Protein AF-A0A3M1KFF5-F1 (afdb_monomer_lite)

Foldseek 3Di:
DQLCPPPDPPFDFAADDDDADDPVPDDPQKDQDDADPPPRTRQKIDGPPDLDIDGRTDLPDPRGPCSVSSVVSSVVVVPD

Structure (mmCIF, N/CA/C/O backbone):
data_AF-A0A3M1KFF5-F1
#
_entry.id   AF-A0A3M1KFF5-F1
#
loop_
_atom_site.group_PDB
_atom_site.id
_atom_site.type_symbol
_atom_site.label_atom_id
_atom_site.label_alt_id
_atom_site.label_comp_id
_atom_site.label_asym_id
_atom_site.label_entity_id
_atom_site.label_seq_id
_atom_site.pdbx_PDB_ins_code
_atom_site.Cartn_x
_atom_site.Cartn_y
_atom_site.Cartn_z
_atom_site.occupancy
_atom_site.B_iso_or_equiv
_atom_site.auth_seq_id
_atom_site.auth_comp_id
_atom_site.auth_asym_id
_atom_site.auth_atom_id
_atom_site.pdbx_PDB_model_num
ATOM 1 N N . LYS A 1 1 ? -6.405 -8.596 1.126 1.00 83.56 1 LYS A N 1
ATOM 2 C CA . LYS A 1 1 ? -7.427 -8.173 2.131 1.00 83.56 1 LYS A CA 1
ATOM 3 C C . LYS A 1 1 ? -7.553 -6.653 2.058 1.00 83.56 1 LYS A C 1
ATOM 5 O O . LYS A 1 1 ? -6.615 -6.050 1.553 1.00 83.56 1 LYS A O 1
ATOM 10 N N . GLY A 1 2 ? -8.648 -6.051 2.530 1.00 91.88 2 GLY A N 1
ATOM 11 C CA . GLY A 1 2 ? -8.775 -4.590 2.481 1.00 91.88 2 GLY A CA 1
ATOM 12 C C . GLY A 1 2 ? -8.838 -4.058 1.049 1.00 91.88 2 GLY A C 1
ATOM 13 O O . GLY A 1 2 ? -9.444 -4.703 0.189 1.00 91.88 2 GLY A O 1
ATOM 14 N N . VAL A 1 3 ? -8.121 -2.971 0.760 1.00 96.44 3 VAL A N 1
ATOM 15 C CA . VAL A 1 3 ? -8.000 -2.413 -0.608 1.00 96.44 3 VAL A CA 1
ATOM 16 C C . VAL A 1 3 ? -7.402 -3.391 -1.634 1.00 96.44 3 VAL A C 1
ATOM 18 O O . VAL A 1 3 ? -7.645 -3.269 -2.830 1.00 96.44 3 VAL A O 1
ATOM 21 N N . PHE A 1 4 ? -6.708 -4.440 -1.181 1.00 96.81 4 PHE A N 1
ATOM 22 C CA . PHE A 1 4 ? -6.150 -5.508 -2.026 1.00 96.81 4 PHE A CA 1
ATOM 23 C C . PHE A 1 4 ? -7.115 -6.683 -2.272 1.00 96.81 4 PHE A C 1
ATOM 25 O O . PHE A 1 4 ? -6.700 -7.781 -2.644 1.00 96.81 4 PHE A O 1
ATOM 32 N N . ARG A 1 5 ? -8.402 -6.549 -1.944 1.00 95.69 5 ARG A N 1
ATOM 33 C CA . ARG A 1 5 ? -9.398 -7.616 -2.128 1.00 95.69 5 ARG A CA 1
ATOM 34 C C . ARG A 1 5 ? -9.534 -7.985 -3.613 1.00 95.69 5 ARG A C 1
ATOM 36 O O . ARG A 1 5 ? -9.771 -7.125 -4.450 1.00 95.69 5 ARG A O 1
ATOM 43 N N . GLY A 1 6 ? -9.424 -9.277 -3.925 1.00 95.75 6 GLY A N 1
ATOM 44 C CA . GLY A 1 6 ? -9.619 -9.788 -5.288 1.00 95.75 6 GLY A CA 1
ATOM 45 C C . GLY A 1 6 ? -8.508 -9.435 -6.284 1.00 95.75 6 GLY A C 1
ATOM 46 O O . GLY A 1 6 ? -8.672 -9.713 -7.467 1.00 95.75 6 GLY A O 1
ATOM 47 N N . LEU A 1 7 ? -7.397 -8.844 -5.829 1.00 96.69 7 LEU A N 1
ATOM 48 C CA . LEU A 1 7 ? -6.237 -8.569 -6.677 1.00 96.69 7 LEU A CA 1
ATOM 49 C C . LEU A 1 7 ? -5.245 -9.743 -6.647 1.00 96.69 7 LEU A C 1
ATOM 51 O O . LEU A 1 7 ? -5.162 -10.433 -5.622 1.00 96.69 7 LEU A O 1
ATOM 55 N N . PRO A 1 8 ? -4.479 -9.968 -7.732 1.00 95.94 8 PRO A N 1
ATOM 56 C CA . PRO A 1 8 ? -3.357 -10.899 -7.726 1.00 95.94 8 PRO A CA 1
ATOM 57 C C . PRO A 1 8 ? -2.339 -10.568 -6.631 1.00 95.94 8 PRO A C 1
ATOM 59 O O . PRO A 1 8 ? -2.212 -9.425 -6.197 1.00 95.94 8 PRO A O 1
ATOM 62 N N . SER A 1 9 ? -1.603 -11.582 -6.187 1.00 93.31 9 SER A N 1
ATOM 63 C CA . SER A 1 9 ? -0.482 -11.415 -5.268 1.00 93.31 9 SER A CA 1
ATOM 64 C C . SER A 1 9 ? 0.660 -12.334 -5.711 1.00 93.31 9 SER A C 1
ATOM 66 O O . SER A 1 9 ? 0.457 -13.553 -5.710 1.00 93.31 9 SER A O 1
ATOM 68 N N . PRO A 1 10 ? 1.836 -11.793 -6.084 1.00 95.19 10 PRO A N 1
ATOM 69 C CA . PRO A 1 10 ? 2.169 -10.362 -6.179 1.00 95.19 10 PRO A CA 1
ATOM 70 C C . PRO A 1 10 ? 1.580 -9.683 -7.436 1.00 95.19 10 PRO A C 1
ATOM 72 O O . PRO A 1 10 ? 1.064 -10.357 -8.325 1.00 95.19 10 PRO A O 1
ATOM 75 N N . PHE A 1 11 ? 1.690 -8.353 -7.511 1.00 96.00 11 PHE A N 1
ATOM 76 C CA . PHE A 1 11 ? 1.500 -7.551 -8.731 1.00 96.00 11 PHE A CA 1
ATOM 77 C C . PHE A 1 11 ? 2.552 -6.433 -8.791 1.00 96.00 11 PHE A C 1
ATOM 79 O O . PHE A 1 11 ? 3.144 -6.080 -7.765 1.00 96.00 11 PHE A O 1
ATOM 86 N N . LEU A 1 12 ? 2.804 -5.889 -9.981 1.00 96.25 12 LEU A N 1
ATOM 87 C CA . LEU A 1 12 ? 3.760 -4.806 -10.193 1.00 96.25 12 LEU A CA 1
ATOM 88 C C . LEU A 1 12 ? 3.139 -3.452 -9.845 1.00 96.25 12 LEU A C 1
ATOM 90 O O . LEU A 1 12 ? 2.069 -3.088 -10.327 1.00 96.25 12 LEU A O 1
ATOM 94 N N . ALA A 1 13 ? 3.849 -2.670 -9.036 1.00 95.06 13 ALA A N 1
ATOM 95 C CA . ALA A 1 13 ? 3.451 -1.322 -8.657 1.00 95.06 13 ALA A CA 1
ATOM 96 C C . ALA A 1 13 ? 4.611 -0.340 -8.840 1.00 95.06 13 ALA A C 1
ATOM 98 O O . ALA A 1 13 ? 5.778 -0.676 -8.633 1.00 95.06 13 ALA A O 1
ATOM 99 N N . THR A 1 14 ? 4.282 0.899 -9.198 1.00 92.88 14 THR A N 1
ATOM 100 C CA . THR A 1 14 ? 5.262 1.981 -9.313 1.00 92.88 14 THR A CA 1
ATOM 101 C C . THR A 1 14 ? 5.566 2.557 -7.937 1.00 92.88 14 THR A C 1
ATOM 103 O O . THR A 1 14 ? 4.672 3.048 -7.245 1.00 92.88 14 THR A O 1
ATOM 106 N N . ARG A 1 15 ? 6.846 2.551 -7.567 1.00 90.00 15 ARG A N 1
ATOM 107 C CA . ARG A 1 15 ? 7.369 3.149 -6.334 1.00 90.00 15 ARG A CA 1
ATOM 108 C C . ARG A 1 15 ? 8.288 4.319 -6.689 1.00 90.00 15 ARG A C 1
ATOM 110 O O . ARG A 1 15 ? 9.150 4.169 -7.550 1.00 90.00 15 ARG A O 1
ATOM 117 N N . TYR A 1 16 ? 8.143 5.448 -5.997 1.00 86.06 16 TYR A N 1
A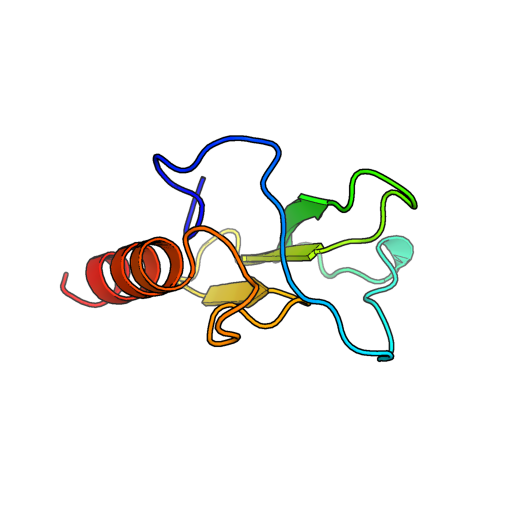TOM 118 C CA . TYR A 1 16 ? 9.146 6.519 -6.009 1.00 86.06 16 TYR A CA 1
ATOM 119 C C . TYR A 1 16 ? 10.070 6.417 -4.797 1.00 86.06 16 TYR A C 1
ATOM 121 O O . TYR A 1 16 ? 9.728 5.824 -3.770 1.00 86.06 16 TYR A O 1
ATOM 129 N N . HIS A 1 17 ? 11.242 7.041 -4.906 1.00 85.25 17 HIS A N 1
ATOM 130 C CA . HIS A 1 17 ? 12.166 7.171 -3.788 1.00 85.25 17 HIS A CA 1
ATOM 131 C C . HIS A 1 17 ? 11.548 8.045 -2.693 1.00 85.25 17 HIS A C 1
ATOM 133 O O . HIS A 1 17 ? 11.335 9.241 -2.871 1.00 85.25 17 HIS A O 1
ATOM 139 N N . SER A 1 18 ? 11.242 7.411 -1.567 1.00 88.75 18 SER A N 1
ATOM 140 C CA . SER A 1 18 ? 10.620 8.009 -0.389 1.00 88.75 18 SER A CA 1
ATOM 141 C C . SER A 1 18 ? 11.080 7.262 0.863 1.00 88.75 18 SER A C 1
ATOM 143 O O . SER A 1 18 ? 11.674 6.184 0.773 1.00 88.75 18 SER A O 1
ATOM 145 N N . LEU A 1 19 ? 10.832 7.850 2.033 1.00 94.62 19 LEU A N 1
ATOM 146 C CA . LEU A 1 19 ? 10.997 7.141 3.298 1.00 94.62 19 LEU A CA 1
ATOM 147 C C . LEU A 1 19 ? 9.951 6.031 3.405 1.00 94.62 19 LEU A C 1
ATOM 149 O O . LEU A 1 19 ? 8.832 6.179 2.917 1.00 94.62 19 LEU A O 1
ATOM 153 N N . VAL A 1 20 ? 10.321 4.944 4.071 1.00 94.38 20 VAL A N 1
ATOM 154 C CA . VAL A 1 20 ? 9.459 3.786 4.314 1.00 94.38 20 VAL A CA 1
ATOM 155 C C . VAL A 1 20 ? 9.178 3.644 5.801 1.00 94.38 20 VAL A C 1
ATOM 157 O O . VAL A 1 20 ? 9.969 4.090 6.633 1.00 94.38 20 VAL A O 1
ATOM 160 N N . ILE A 1 21 ? 8.044 3.029 6.132 1.00 94.62 21 ILE A N 1
ATOM 161 C CA . ILE A 1 21 ? 7.678 2.752 7.521 1.00 94.62 21 ILE A CA 1
ATOM 162 C C . ILE A 1 21 ? 8.686 1.770 8.124 1.00 94.62 21 ILE A C 1
ATOM 164 O O . ILE A 1 21 ? 8.905 0.686 7.579 1.00 94.62 21 ILE A O 1
ATOM 168 N N . ASP A 1 22 ? 9.251 2.135 9.273 1.00 95.38 22 ASP A N 1
ATOM 169 C CA . ASP A 1 22 ? 9.962 1.200 10.139 1.00 95.38 22 ASP A CA 1
ATOM 170 C C . ASP A 1 22 ? 8.937 0.365 10.914 1.00 95.38 22 ASP A C 1
ATOM 172 O O . ASP A 1 22 ? 8.223 0.871 11.783 1.00 95.38 22 ASP A O 1
ATOM 176 N N . GLU A 1 23 ? 8.862 -0.923 10.586 1.00 94.25 23 GLU A N 1
ATOM 177 C CA . GLU A 1 23 ? 7.920 -1.861 11.192 1.00 94.25 23 GLU A CA 1
ATOM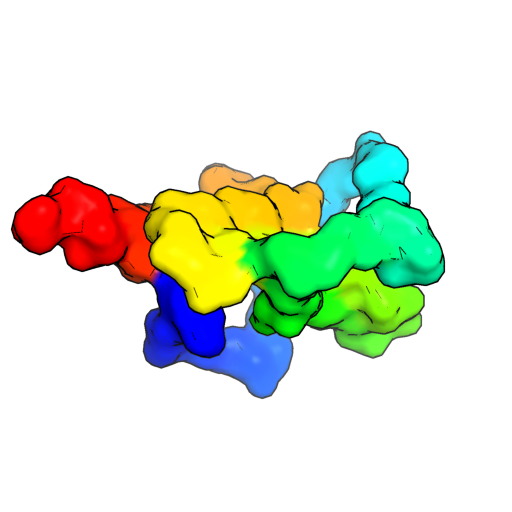 178 C C . GLU A 1 23 ? 8.088 -1.988 12.711 1.00 94.25 23 GLU A C 1
ATOM 180 O O . GLU A 1 23 ? 7.098 -2.200 13.408 1.00 94.25 23 GLU A O 1
ATOM 185 N N . SER A 1 24 ? 9.299 -1.800 13.245 1.00 95.44 24 SER A N 1
ATOM 186 C CA . SER A 1 24 ? 9.535 -1.852 14.694 1.00 95.44 24 SER A CA 1
ATOM 187 C C . SER A 1 24 ? 8.866 -0.699 15.450 1.00 95.44 24 SER A C 1
ATOM 189 O O . SER A 1 24 ? 8.633 -0.795 16.653 1.00 95.44 24 SER A O 1
ATOM 191 N N . SER A 1 25 ? 8.528 0.372 14.730 1.00 96.19 25 SER A N 1
ATOM 192 C CA . SER A 1 25 ? 7.844 1.559 15.242 1.00 96.19 25 SER A CA 1
ATOM 193 C C . SER A 1 25 ? 6.349 1.593 14.904 1.00 96.19 25 SER A C 1
ATOM 195 O O . SER A 1 25 ? 5.677 2.582 15.203 1.00 96.19 25 SER A O 1
ATOM 197 N N . LEU A 1 26 ? 5.817 0.545 14.261 1.00 96.25 26 LEU A N 1
ATOM 198 C CA . LEU A 1 26 ? 4.426 0.518 13.825 1.00 96.25 26 LEU A CA 1
ATOM 199 C C . LEU A 1 26 ? 3.489 0.419 15.045 1.00 96.25 26 LEU A C 1
ATOM 201 O O . LEU A 1 26 ? 3.621 -0.524 15.826 1.00 96.25 26 LEU A O 1
ATOM 205 N N . PRO A 1 27 ? 2.523 1.342 15.207 1.00 97.06 27 PRO A N 1
ATOM 206 C CA . PRO A 1 27 ? 1.554 1.266 16.294 1.00 97.06 27 PRO A CA 1
ATOM 207 C C . PRO A 1 27 ? 0.718 -0.015 16.234 1.00 97.06 27 PRO A C 1
ATOM 209 O O . PRO A 1 27 ? 0.368 -0.492 15.148 1.00 97.06 27 PRO A O 1
ATOM 212 N N . ASP A 1 28 ? 0.328 -0.528 17.401 1.00 97.38 28 ASP A N 1
ATOM 213 C CA . ASP A 1 28 ? -0.474 -1.747 17.525 1.00 97.38 28 ASP A CA 1
ATOM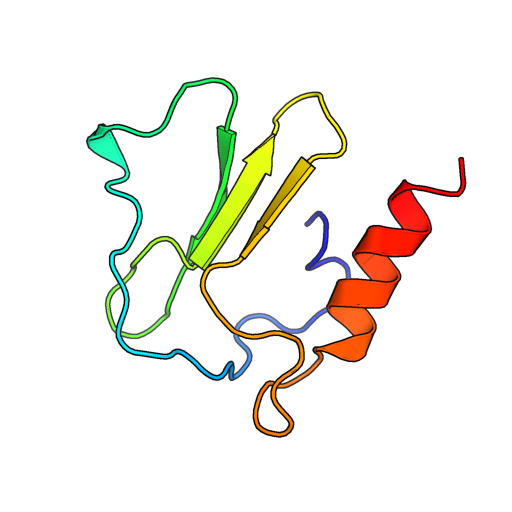 214 C C . ASP A 1 28 ? -1.856 -1.625 16.871 1.00 97.38 28 ASP A C 1
ATOM 216 O O . ASP A 1 28 ? -2.504 -2.632 16.603 1.00 97.38 28 ASP A O 1
ATOM 220 N N . GLU A 1 29 ? -2.350 -0.430 16.586 1.00 98.00 29 GLU A N 1
ATOM 221 C CA . GLU A 1 29 ? -3.621 -0.215 15.900 1.00 98.00 29 GLU A CA 1
ATOM 222 C C . GLU A 1 29 ? -3.539 -0.501 14.395 1.00 98.00 29 GLU A C 1
ATOM 224 O O . GLU A 1 29 ? -4.571 -0.709 13.748 1.00 98.00 29 GLU A O 1
ATOM 229 N N . LEU A 1 30 ? -2.329 -0.559 13.831 1.00 97.81 30 LEU A N 1
ATOM 230 C CA . LEU A 1 30 ? -2.084 -0.850 12.425 1.00 97.81 30 LEU A CA 1
ATOM 231 C C . LEU A 1 30 ? -1.628 -2.301 12.231 1.00 97.81 30 LEU A C 1
ATOM 233 O O . LEU A 1 30 ? -0.985 -2.922 13.074 1.00 97.81 30 LEU A O 1
ATOM 237 N N . ALA A 1 31 ? -1.984 -2.872 11.088 1.00 97.12 31 ALA A N 1
ATOM 238 C CA . ALA A 1 31 ? -1.518 -4.176 10.644 1.00 97.12 31 ALA A CA 1
ATOM 239 C C . ALA A 1 31 ? -0.957 -4.063 9.228 1.00 97.12 31 ALA A C 1
ATOM 241 O O . ALA A 1 31 ? -1.600 -3.483 8.350 1.00 97.12 31 ALA A O 1
ATOM 242 N N . VAL A 1 32 ? 0.213 -4.657 8.990 1.00 97.12 32 VAL A N 1
ATOM 243 C CA . VAL A 1 32 ? 0.801 -4.748 7.648 1.00 97.12 32 VAL A CA 1
ATOM 244 C C . VAL A 1 32 ? -0.137 -5.541 6.732 1.00 97.12 32 VAL A C 1
ATOM 246 O O . VAL A 1 32 ? -0.563 -6.651 7.061 1.00 97.12 32 VAL A O 1
ATOM 249 N N . SER A 1 33 ? -0.476 -4.961 5.582 1.00 96.69 33 SER A N 1
ATOM 250 C CA . SER A 1 33 ? -1.390 -5.532 4.586 1.00 96.69 33 SER A CA 1
ATOM 251 C C . SER A 1 33 ? -0.708 -5.882 3.261 1.00 96.69 33 SER A C 1
ATOM 253 O O . SER A 1 33 ? -1.239 -6.721 2.530 1.00 96.69 33 SER A O 1
ATOM 255 N N . ALA A 1 34 ? 0.471 -5.315 2.977 1.00 96.75 34 ALA A N 1
ATOM 256 C CA . ALA A 1 34 ? 1.291 -5.653 1.815 1.00 96.75 34 ALA A CA 1
ATOM 257 C C . ALA A 1 34 ? 2.787 -5.433 2.083 1.00 96.75 34 ALA A C 1
ATOM 259 O O . ALA A 1 34 ? 3.172 -4.560 2.866 1.00 96.75 34 ALA A O 1
ATOM 260 N N . ARG A 1 35 ? 3.626 -6.203 1.384 1.00 96.69 35 ARG A N 1
ATOM 261 C CA . ARG A 1 35 ? 5.087 -6.066 1.375 1.00 96.69 35 ARG A CA 1
ATOM 262 C C . ARG A 1 35 ? 5.626 -6.118 -0.043 1.00 96.69 35 ARG A C 1
ATOM 264 O O . ARG A 1 35 ? 5.012 -6.740 -0.909 1.00 96.69 35 ARG A O 1
ATOM 271 N N . SER A 1 36 ? 6.761 -5.475 -0.264 1.00 95.44 36 SER A N 1
ATOM 272 C CA . SER A 1 36 ? 7.518 -5.593 -1.506 1.00 95.44 36 SER A CA 1
ATOM 273 C C . SER A 1 36 ? 8.211 -6.957 -1.583 1.00 95.44 36 SER A C 1
ATOM 275 O O . SER A 1 36 ? 8.610 -7.532 -0.570 1.00 95.44 36 SER A O 1
ATOM 277 N N . GLY A 1 37 ? 8.312 -7.512 -2.791 1.00 94.44 37 GLY A N 1
ATOM 278 C CA . GLY A 1 37 ? 8.904 -8.838 -2.999 1.00 94.44 37 GLY A CA 1
ATOM 279 C C . GLY A 1 37 ? 10.436 -8.847 -3.050 1.00 94.44 37 GLY A C 1
ATOM 280 O O . GLY A 1 37 ? 11.034 -9.899 -2.856 1.00 94.44 37 GLY A O 1
ATOM 281 N N . ASP A 1 38 ? 11.060 -7.702 -3.329 1.00 92.25 38 ASP A N 1
ATOM 282 C CA . ASP A 1 38 ? 12.505 -7.530 -3.515 1.00 92.25 38 ASP A CA 1
ATOM 283 C C . ASP A 1 38 ? 13.248 -7.249 -2.201 1.00 92.25 38 ASP A C 1
ATOM 285 O O . ASP A 1 38 ? 14.293 -7.843 -1.948 1.00 92.25 38 ASP A O 1
ATOM 289 N N . ASP A 1 39 ? 12.707 -6.365 -1.362 1.00 92.19 39 ASP A N 1
ATOM 290 C CA . ASP A 1 39 ? 13.357 -5.874 -0.137 1.00 92.19 39 ASP A CA 1
ATOM 291 C C . ASP A 1 39 ? 12.496 -6.030 1.137 1.00 92.19 39 ASP A C 1
ATOM 293 O O . ASP A 1 39 ? 12.913 -5.628 2.224 1.00 92.19 39 ASP A O 1
ATOM 297 N N . ASN A 1 40 ? 11.324 -6.673 1.034 1.00 94.44 40 ASN A N 1
ATOM 298 C CA . ASN A 1 40 ? 10.404 -6.989 2.141 1.00 94.44 40 ASN A CA 1
ATOM 299 C C . ASN A 1 40 ? 9.920 -5.770 2.960 1.00 94.44 40 ASN A C 1
ATOM 301 O O . ASN A 1 40 ? 9.442 -5.906 4.095 1.00 94.44 40 ASN A O 1
ATOM 305 N N . LEU A 1 41 ? 10.008 -4.576 2.377 1.00 95.44 41 LEU A N 1
ATOM 306 C CA . LEU A 1 41 ? 9.547 -3.324 2.960 1.00 95.44 41 LEU A CA 1
ATOM 307 C C . LEU A 1 41 ? 8.017 -3.283 3.048 1.00 95.44 41 LEU A C 1
ATOM 309 O O . LEU A 1 41 ? 7.300 -3.864 2.228 1.00 95.44 41 LEU A O 1
ATOM 313 N N . VAL A 1 42 ? 7.502 -2.564 4.047 1.00 96.88 42 VAL A N 1
ATOM 314 C CA . VAL A 1 42 ? 6.059 -2.371 4.251 1.00 96.88 42 VAL A CA 1
ATOM 315 C C . VAL A 1 42 ? 5.492 -1.530 3.109 1.00 96.88 42 VAL A C 1
ATOM 317 O O . VAL A 1 42 ? 5.786 -0.343 3.004 1.00 96.88 42 VAL A O 1
ATOM 320 N N . MET A 1 43 ? 4.661 -2.140 2.262 1.00 96.69 43 MET A N 1
ATOM 321 C CA . MET A 1 43 ? 4.030 -1.478 1.109 1.00 96.69 43 MET A CA 1
ATOM 322 C C . MET A 1 43 ? 2.560 -1.139 1.340 1.00 96.69 43 MET A C 1
ATOM 324 O O . MET A 1 43 ? 1.986 -0.354 0.587 1.00 96.69 43 MET A O 1
ATOM 328 N N . GLY A 1 44 ? 1.947 -1.721 2.368 1.00 96.81 44 GLY A N 1
ATOM 329 C CA . GLY A 1 44 ? 0.589 -1.398 2.764 1.00 96.81 44 GLY A CA 1
ATOM 330 C C . GLY A 1 44 ? 0.350 -1.662 4.241 1.00 96.81 44 GLY A C 1
ATOM 331 O O . GLY A 1 44 ? 0.884 -2.623 4.804 1.00 96.81 44 GLY A O 1
ATOM 332 N N . VAL A 1 45 ? -0.474 -0.821 4.854 1.00 97.69 45 VAL A N 1
ATOM 333 C CA . VAL A 1 45 ? -0.964 -0.963 6.228 1.00 97.69 45 VAL A CA 1
ATOM 334 C C . VAL A 1 45 ? -2.469 -0.744 6.264 1.00 97.69 45 VAL A C 1
ATOM 336 O O . VAL A 1 45 ? -3.019 -0.011 5.446 1.00 97.69 45 VAL A O 1
ATOM 339 N N . ARG A 1 46 ? -3.138 -1.353 7.239 1.00 96.75 46 ARG A N 1
ATOM 340 C CA . ARG A 1 46 ? -4.553 -1.111 7.530 1.00 96.75 46 ARG A CA 1
ATOM 341 C C . ARG A 1 46 ? -4.770 -0.905 9.014 1.00 96.75 46 ARG A C 1
ATOM 343 O O . ARG A 1 46 ? -4.145 -1.595 9.820 1.00 96.75 46 ARG A O 1
ATOM 350 N N . HIS A 1 47 ? -5.691 -0.026 9.380 1.00 96.94 47 HIS A N 1
ATOM 351 C CA . HIS A 1 47 ? -6.160 0.041 10.757 1.00 96.94 47 HIS A CA 1
ATOM 352 C C . HIS A 1 47 ? -6.949 -1.228 11.095 1.00 96.94 47 HIS A C 1
ATOM 354 O O . HIS A 1 47 ? -7.701 -1.763 10.273 1.00 96.94 47 HIS A O 1
ATOM 360 N N . LYS A 1 48 ? -6.767 -1.747 12.311 1.00 95.50 48 LYS A N 1
ATOM 361 C CA . LYS A 1 48 ? -7.407 -2.996 12.752 1.00 95.50 48 LYS A CA 1
ATOM 362 C C . LYS A 1 48 ? -8.927 -2.849 12.890 1.00 95.50 48 LYS A C 1
ATOM 364 O O . LYS A 1 48 ? -9.641 -3.818 12.646 1.00 95.50 48 LYS A O 1
ATOM 369 N N . SER A 1 49 ? -9.407 -1.653 13.241 1.00 94.31 49 SER A N 1
ATOM 370 C CA . SER A 1 49 ? -10.828 -1.371 13.522 1.00 94.31 49 SER A CA 1
ATOM 371 C C . SER A 1 49 ? -11.479 -0.244 12.709 1.00 94.31 49 SER A C 1
ATOM 373 O O . SER A 1 49 ? -12.702 -0.167 12.693 1.00 94.31 49 SER A O 1
ATOM 375 N N . LEU A 1 50 ? -10.708 0.628 12.051 1.00 93.75 50 LEU A N 1
ATOM 376 C CA . LEU A 1 50 ? -11.232 1.786 11.312 1.00 93.75 50 LEU A CA 1
ATOM 377 C C . LEU A 1 50 ? -11.096 1.528 9.806 1.00 93.75 50 LEU A C 1
ATOM 379 O O . LEU A 1 50 ? -10.183 0.792 9.416 1.00 93.75 50 LEU A O 1
ATOM 383 N N . PRO A 1 51 ? -11.938 2.136 8.949 1.00 91.69 51 PRO A N 1
ATOM 384 C CA . PRO A 1 51 ? -11.825 2.036 7.493 1.00 91.69 51 PRO A CA 1
ATOM 385 C C . PRO A 1 51 ? -10.676 2.920 6.971 1.00 91.69 51 PRO A C 1
ATOM 387 O O . PRO A 1 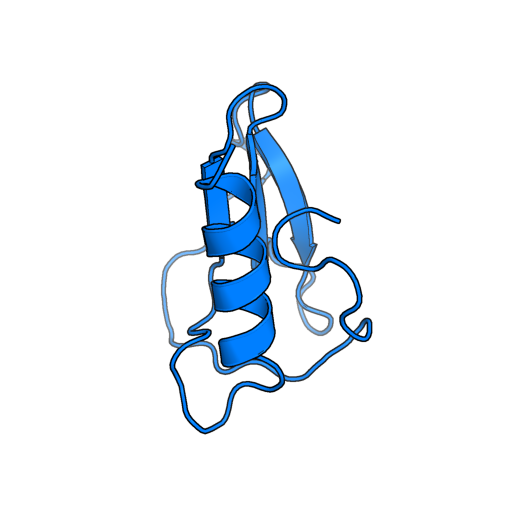51 ? -10.872 3.843 6.186 1.00 91.69 51 PRO A O 1
ATOM 390 N N . MET A 1 52 ? -9.461 2.677 7.467 1.00 95.06 52 MET A N 1
ATOM 391 C CA . MET A 1 52 ? -8.250 3.421 7.126 1.00 95.06 52 MET A CA 1
ATOM 392 C C . MET A 1 52 ? -7.196 2.469 6.575 1.00 95.06 52 MET A C 1
ATOM 394 O O . MET A 1 52 ? -6.825 1.484 7.219 1.00 95.06 52 MET A O 1
ATOM 398 N N . GLU A 1 53 ? -6.701 2.792 5.388 1.00 96.69 53 GLU A N 1
ATOM 399 C CA . GLU A 1 53 ? -5.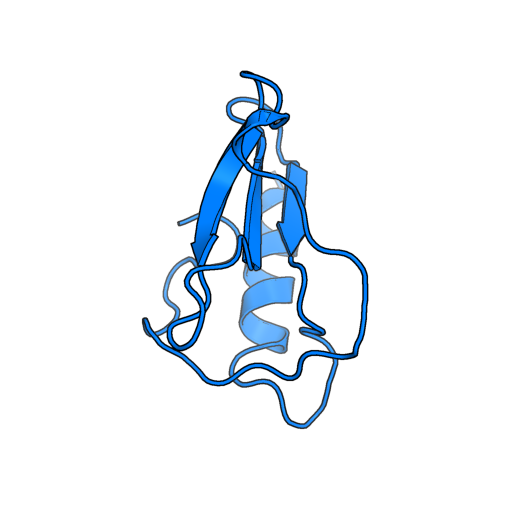737 2.002 4.629 1.00 96.69 53 GLU A CA 1
ATOM 400 C C . GLU A 1 53 ? -4.644 2.944 4.115 1.00 96.69 53 GLU A C 1
ATOM 402 O O . GLU A 1 53 ? -4.928 4.070 3.709 1.00 96.69 53 GLU A O 1
ATOM 407 N N . GLY A 1 54 ? -3.395 2.491 4.149 1.00 96.62 54 GLY A N 1
ATOM 408 C CA . GLY A 1 54 ? -2.244 3.209 3.614 1.00 96.62 54 GLY A CA 1
ATOM 409 C C . GLY A 1 54 ? -1.493 2.328 2.627 1.00 96.62 54 GLY A C 1
ATOM 410 O O . GLY A 1 54 ? -1.308 1.139 2.885 1.00 96.62 54 GLY A O 1
ATOM 411 N N . VAL A 1 55 ? -1.052 2.906 1.511 1.00 97.12 55 VAL A N 1
ATOM 412 C CA . VAL A 1 55 ? -0.185 2.253 0.520 1.00 97.12 55 VAL A CA 1
ATOM 413 C C . VAL A 1 55 ? 1.034 3.134 0.253 1.00 97.12 55 VAL A C 1
ATOM 415 O O . VAL A 1 55 ? 0.909 4.352 0.191 1.00 97.12 55 VAL A O 1
ATOM 418 N N . GLN A 1 56 ? 2.215 2.523 0.135 1.00 96.56 56 GLN A N 1
ATOM 419 C CA . GLN A 1 56 ? 3.486 3.239 -0.067 1.00 96.56 56 GLN A CA 1
ATOM 420 C C . GLN A 1 56 ? 3.769 3.540 -1.548 1.00 96.56 56 GLN A C 1
ATOM 422 O O . GLN A 1 56 ? 4.516 4.457 -1.880 1.00 96.56 56 GLN A O 1
ATOM 427 N N . PHE A 1 57 ? 3.226 2.721 -2.446 1.00 95.06 57 PHE A N 1
ATOM 428 C CA . PHE A 1 57 ? 3.357 2.888 -3.891 1.00 95.06 57 PHE A CA 1
ATOM 429 C C . PHE A 1 57 ? 2.261 3.812 -4.436 1.00 95.06 57 PHE A C 1
ATOM 431 O O . PHE A 1 57 ? 1.320 4.155 -3.727 1.00 95.06 57 PHE A O 1
ATOM 438 N N . HIS A 1 58 ? 2.370 4.177 -5.712 1.00 94.62 58 HIS A N 1
ATOM 439 C CA . HIS A 1 58 ? 1.430 5.072 -6.389 1.00 94.62 58 HIS A CA 1
ATOM 440 C C . HIS A 1 58 ? 0.364 4.270 -7.148 1.00 94.62 58 HIS A C 1
ATOM 442 O O . HIS A 1 58 ? 0.632 3.841 -8.278 1.00 94.62 58 HIS A O 1
ATOM 448 N N . PRO A 1 59 ? -0.828 4.006 -6.570 1.00 93.38 59 PRO A N 1
ATOM 449 C CA . PRO A 1 59 ? -1.894 3.280 -7.263 1.00 93.38 59 PRO A CA 1
ATOM 450 C C . PRO A 1 59 ? -2.452 4.049 -8.469 1.00 93.38 59 PRO A C 1
ATOM 452 O O . PRO A 1 59 ? -3.083 3.456 -9.331 1.00 93.38 59 PRO A O 1
ATOM 455 N N . GLU A 1 60 ? -2.233 5.355 -8.554 1.00 92.94 60 GLU A N 1
ATOM 456 C CA . GLU A 1 60 ? -2.663 6.216 -9.655 1.00 92.94 60 GLU A CA 1
ATOM 457 C C . GLU A 1 60 ? -1.690 6.233 -10.842 1.00 92.94 60 GLU A C 1
ATOM 459 O O . GLU A 1 60 ? -2.043 6.709 -11.921 1.00 92.94 60 GLU A O 1
ATOM 464 N N . SER A 1 61 ? -0.463 5.735 -10.660 1.00 92.88 61 SER A N 1
ATOM 465 C CA . SER A 1 61 ? 0.519 5.656 -11.744 1.00 92.88 61 SER A CA 1
ATOM 466 C C . SER A 1 61 ? 0.025 4.729 -12.855 1.00 92.88 61 SER A C 1
ATOM 468 O O . SER A 1 61 ? -0.399 3.606 -12.592 1.00 92.88 61 SER A O 1
ATOM 470 N N . ILE A 1 62 ? 0.181 5.158 -14.112 1.00 88.00 62 ILE A N 1
ATOM 471 C CA . ILE A 1 62 ? -0.149 4.365 -15.313 1.00 88.00 62 ILE A CA 1
ATOM 472 C C . ILE A 1 62 ? 0.596 3.021 -15.333 1.00 88.00 62 ILE A C 1
ATOM 474 O O . ILE A 1 62 ? 0.096 2.044 -15.883 1.00 88.00 62 ILE A O 1
ATOM 478 N N . LEU A 1 63 ? 1.792 2.974 -14.743 1.00 91.75 63 LEU A N 1
ATOM 479 C CA . LEU A 1 63 ? 2.634 1.779 -14.712 1.00 91.75 63 LEU A CA 1
ATOM 480 C C . LEU A 1 63 ? 2.319 0.845 -13.532 1.00 91.75 63 LEU A C 1
ATOM 482 O O . LEU A 1 63 ? 2.893 -0.237 -13.453 1.00 91.75 63 LEU A O 1
ATOM 486 N N . SER A 1 64 ? 1.444 1.244 -12.604 1.00 92.81 64 SER A N 1
ATOM 487 C CA . SER A 1 64 ? 0.983 0.366 -11.527 1.00 92.81 64 SER A CA 1
ATOM 488 C C . SER A 1 64 ? -0.156 -0.523 -12.013 1.00 92.81 64 SER A C 1
ATOM 490 O O . SER A 1 64 ? -1.177 -0.044 -12.511 1.00 92.81 64 SER A O 1
ATOM 492 N N . GLU A 1 65 ? -0.024 -1.830 -11.818 1.00 96.56 65 GLU A N 1
ATOM 493 C CA . GLU A 1 65 ? -1.098 -2.769 -12.112 1.00 96.56 65 GLU A CA 1
ATOM 494 C C . GLU A 1 65 ? -2.241 -2.605 -11.100 1.00 96.56 65 GLU A C 1
ATOM 496 O O . GLU A 1 65 ? -2.038 -2.323 -9.919 1.00 96.56 65 GLU A O 1
ATOM 501 N N . HIS A 1 66 ? -3.476 -2.787 -11.570 1.00 97.25 66 HIS A N 1
ATOM 502 C CA . HIS A 1 66 ? -4.685 -2.831 -10.738 1.00 97.25 66 HIS A CA 1
ATOM 503 C C . HIS A 1 66 ? -5.001 -1.579 -9.892 1.00 97.25 66 HIS A C 1
ATOM 505 O O . HIS A 1 66 ? -5.885 -1.636 -9.035 1.00 97.25 66 HIS A O 1
ATOM 511 N N . GLY A 1 67 ? -4.381 -0.431 -10.177 1.00 95.81 67 GLY A N 1
ATOM 512 C CA . GLY A 1 67 ? -4.600 0.836 -9.471 1.00 95.81 67 GLY A CA 1
ATOM 513 C C . GLY A 1 67 ? -6.070 1.236 -9.293 1.00 95.81 67 GLY A C 1
ATOM 514 O O . GLY A 1 67 ? -6.543 1.468 -8.180 1.00 95.81 67 GLY A O 1
ATOM 515 N N . HIS A 1 68 ? -6.843 1.215 -10.384 1.00 96.12 68 HIS A N 1
ATOM 516 C CA . HIS A 1 68 ? -8.283 1.504 -10.343 1.00 96.12 68 HIS A CA 1
ATOM 517 C C . HIS A 1 68 ? -9.081 0.511 -9.492 1.00 96.12 68 HIS A C 1
ATOM 519 O O . HIS A 1 68 ? -10.053 0.899 -8.848 1.00 96.12 68 HIS A O 1
ATOM 525 N N . ALA A 1 69 ? -8.698 -0.767 -9.484 1.00 96.94 69 ALA A N 1
ATOM 526 C CA . ALA A 1 69 ? -9.382 -1.773 -8.680 1.00 96.94 69 ALA A CA 1
ATOM 527 C C . ALA A 1 69 ? -9.081 -1.589 -7.182 1.00 96.94 69 ALA A C 1
ATOM 529 O O . ALA A 1 69 ? -9.978 -1.766 -6.360 1.00 96.94 69 ALA A O 1
ATOM 530 N N . LEU A 1 70 ? -7.866 -1.151 -6.833 1.00 96.56 70 LEU A N 1
ATOM 531 C CA . LEU A 1 70 ? -7.493 -0.783 -5.464 1.00 96.56 70 LEU A CA 1
ATOM 532 C C . LEU A 1 70 ? -8.323 0.409 -4.966 1.00 96.56 70 LEU A C 1
ATOM 534 O O . LEU A 1 70 ? -8.935 0.329 -3.901 1.00 96.56 70 LEU A O 1
ATOM 538 N N . LEU A 1 71 ? -8.420 1.473 -5.771 1.00 95.06 71 LEU A N 1
ATOM 539 C CA . LEU A 1 71 ? -9.265 2.632 -5.461 1.00 95.06 71 LEU A CA 1
ATOM 540 C C . LEU A 1 71 ? -10.745 2.253 -5.363 1.00 95.06 71 LEU A C 1
ATOM 542 O O . LEU A 1 71 ? -11.435 2.713 -4.459 1.00 95.06 71 LEU A O 1
ATOM 546 N N . ARG A 1 72 ? -11.236 1.371 -6.240 1.00 95.75 72 ARG A N 1
ATOM 547 C CA . ARG A 1 72 ? -12.613 0.874 -6.159 1.00 95.75 72 ARG A CA 1
ATOM 548 C C . ARG A 1 72 ? -12.866 0.113 -4.862 1.00 95.75 72 ARG A C 1
ATOM 550 O O . ARG A 1 72 ? -13.831 0.410 -4.175 1.00 95.75 72 ARG A O 1
ATOM 557 N N . ASN A 1 73 ? -11.965 -0.791 -4.481 1.00 95.75 73 ASN A N 1
ATOM 558 C CA . ASN A 1 73 ? -12.066 -1.509 -3.212 1.00 95.75 73 ASN A CA 1
ATOM 559 C C . ASN A 1 73 ? -12.034 -0.582 -1.990 1.00 95.75 73 ASN A C 1
ATOM 561 O O . ASN A 1 73 ? -12.584 -0.952 -0.955 1.00 95.75 73 ASN A O 1
ATOM 565 N N . PHE A 1 74 ? -11.359 0.568 -2.080 1.00 94.50 74 PHE A N 1
ATOM 566 C CA . PHE A 1 74 ? -11.399 1.598 -1.045 1.00 94.50 74 PHE A CA 1
ATOM 567 C C . PHE A 1 74 ? -12.765 2.292 -1.007 1.00 94.50 74 PHE A C 1
ATOM 569 O O . PHE A 1 74 ? -13.398 2.319 0.041 1.00 94.50 74 PHE A O 1
ATOM 576 N N . LEU A 1 75 ? -13.258 2.778 -2.151 1.00 94.06 75 LEU A N 1
ATOM 577 C CA . LEU A 1 75 ? -14.554 3.463 -2.240 1.00 94.06 75 LEU A CA 1
ATOM 578 C C . LEU A 1 75 ? -15.725 2.571 -1.815 1.00 94.06 75 LEU A C 1
ATOM 580 O O . LEU A 1 75 ? -16.612 3.043 -1.113 1.00 94.06 75 LEU A O 1
ATOM 584 N N . ASP A 1 76 ? -15.691 1.286 -2.172 1.00 93.38 76 ASP A N 1
ATOM 585 C CA . ASP A 1 76 ? -16.708 0.311 -1.769 1.00 93.38 76 ASP A CA 1
ATOM 586 C C . ASP A 1 76 ? -16.800 0.158 -0.236 1.00 93.38 76 ASP A C 1
ATOM 588 O O . ASP A 1 76 ? -17.838 -0.254 0.265 1.00 93.38 76 ASP A O 1
ATOM 592 N N . GLN A 1 77 ? -15.734 0.468 0.519 1.00 87.75 77 GLN A N 1
ATOM 593 C CA . GLN A 1 77 ? -15.752 0.460 1.993 1.00 87.75 77 GLN A CA 1
ATOM 594 C C . GLN A 1 77 ? -16.349 1.743 2.588 1.00 87.75 77 GLN A C 1
ATOM 596 O O . GLN A 1 77 ? -16.611 1.792 3.786 1.00 87.75 77 GLN A O 1
ATOM 601 N N . CYS A 1 78 ? -16.518 2.793 1.781 1.00 82.38 78 CYS A N 1
ATOM 602 C CA . CYS A 1 78 ? -17.069 4.080 2.207 1.00 82.38 78 CYS A CA 1
ATOM 603 C C . CYS A 1 78 ? -18.562 4.234 1.891 1.00 82.38 78 CYS A C 1
ATOM 605 O O . CYS A 1 78 ? -19.158 5.226 2.300 1.00 82.38 78 CYS A O 1
ATOM 607 N N . THR A 1 79 ? -19.148 3.315 1.124 1.00 74.94 79 THR A N 1
ATOM 608 C CA . THR A 1 79 ? -20.548 3.376 0.673 1.00 74.94 79 THR A CA 1
ATOM 609 C C . THR A 1 79 ? -21.519 2.540 1.513 1.00 74.94 79 THR A C 1
ATOM 611 O O . THR A 1 79 ? -22.604 2.227 1.025 1.00 74.94 79 THR A O 1
ATOM 614 N N . ASP A 1 80 ? -21.148 2.220 2.755 1.00 54.44 80 ASP A N 1
ATOM 615 C CA . ASP A 1 80 ? -22.051 1.654 3.770 1.00 54.44 80 ASP A CA 1
ATOM 616 C C . ASP A 1 80 ? -22.676 2.755 4.647 1.00 54.44 80 ASP A C 1
ATOM 618 O O . ASP A 1 80 ? -21.917 3.598 5.185 1.00 54.44 80 ASP A O 1
#

Secondary structure (DSSP, 8-state):
-GGGTT--SS------S-----GGG--TTEEEEEE-TTT--EEEEEE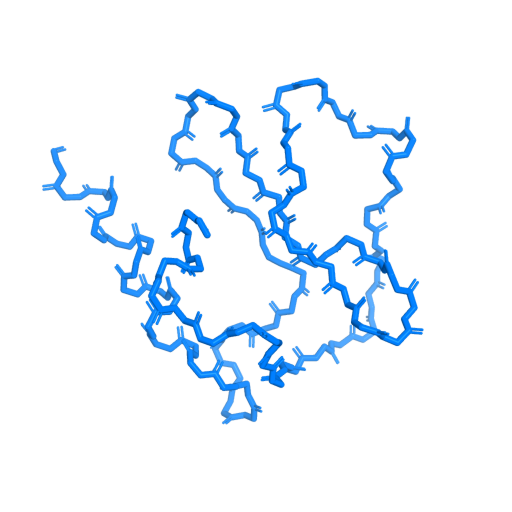SSSS-EEESS-TTSTTSTTHHHHHHHHHTTT--

Radius of gyration: 12.47 Å; chains: 1; bounding box: 35×19×33 Å

Sequence (80 aa):
KGVFRGLPSPFLATRYHSLVIDESSLPDELAVSARSGDDNLVMGVRHKSLPMEGVQFHPESILSEHGHALLRNFLDQCTD

pLDDT: mean 93.74, std 5.86, range [54.44, 98.0]